Protein AF-A0A6N6KAM3-F1 (afdb_monomer_lite)

Foldseek 3Di:
DVVVVVVVVVVVVVVVVVVVVVVVPPDPPPQVQDKDFPDWDDDPQQQTKTKIWHQHQAWDFQQVDWDWDDPDPDPDSDPVIDIGGDDRDTAGHGGMDMDGQAQPDPVPVVVSNRDGNVVHPKPFDFDADPPPRHGDADPVRDGDTTD

Sequence (147 aa):
MYVIYHSILVNMQKILLFFALILFSSNLLDQCDELFFSEYVEGYANNKALEIYNPTDEAINLSGYSLARLSNGATSANPPTKVIQLPDVMLESNDVFVVVVDLTDTTQWNSQFDKPVWNGYNLIDTLFDQVSLEPLRDNDGNVIFGP

Radius of gyration: 27.56 Å; chains: 1; bounding box: 33×56×94 Å

pLDDT: mean 80.46, std 13.42, range [51.94, 98.0]

Structure (mmCIF, N/CA/C/O backbone):
data_AF-A0A6N6KAM3-F1
#
_entry.id   AF-A0A6N6KAM3-F1
#
loop_
_atom_site.group_PDB
_atom_site.id
_atom_site.type_symbol
_atom_site.label_atom_id
_atom_site.label_alt_id
_atom_site.label_comp_id
_atom_site.label_asym_id
_atom_site.label_entity_id
_atom_site.label_seq_id
_atom_site.pdbx_PDB_ins_code
_atom_site.Cartn_x
_atom_site.Cartn_y
_atom_site.Cartn_z
_atom_site.occupancy
_atom_site.B_iso_or_equiv
_atom_site.auth_seq_id
_atom_site.auth_comp_id
_atom_site.auth_asym_id
_atom_site.auth_atom_id
_atom_site.pdbx_PDB_model_num
ATOM 1 N N . MET A 1 1 ? -14.696 -10.849 68.195 1.00 69.44 1 MET A N 1
ATOM 2 C CA . MET A 1 1 ? -14.556 -9.506 67.584 1.00 69.44 1 MET A CA 1
ATOM 3 C C . MET A 1 1 ? -13.347 -9.437 66.646 1.00 69.44 1 MET A C 1
ATOM 5 O O . MET A 1 1 ? -13.558 -9.246 65.461 1.00 69.44 1 MET A O 1
ATOM 9 N N . TYR A 1 2 ? -12.116 -9.711 67.102 1.00 74.31 2 TYR A N 1
ATOM 10 C CA . TYR A 1 2 ? -10.883 -9.615 66.287 1.00 74.31 2 TYR A CA 1
ATOM 11 C C . TYR A 1 2 ? -10.858 -10.482 65.004 1.00 74.31 2 TYR A C 1
ATOM 13 O O . TYR A 1 2 ? -10.482 -10.004 63.940 1.00 74.31 2 TYR A O 1
ATOM 21 N N . VAL A 1 3 ? -11.339 -11.730 65.073 1.00 74.44 3 VAL A N 1
ATOM 22 C CA . VAL A 1 3 ? -11.394 -12.670 63.925 1.00 74.44 3 VAL A CA 1
ATOM 23 C C . VAL A 1 3 ? -12.321 -12.178 62.803 1.00 74.44 3 VAL A C 1
ATOM 25 O O . VAL A 1 3 ? -12.046 -12.374 61.618 1.00 74.44 3 VAL A O 1
ATOM 28 N N . ILE A 1 4 ? -13.403 -11.495 63.181 1.00 76.12 4 ILE A N 1
ATOM 29 C CA . ILE A 1 4 ? -14.385 -10.937 62.247 1.00 76.12 4 ILE A CA 1
ATOM 30 C C . ILE A 1 4 ? -13.780 -9.714 61.545 1.00 76.12 4 ILE A C 1
ATOM 32 O O . ILE A 1 4 ? -13.822 -9.640 60.323 1.00 76.12 4 ILE A O 1
ATOM 36 N N . TYR A 1 5 ? -13.123 -8.814 62.289 1.00 74.81 5 TYR A N 1
ATOM 37 C CA . TYR A 1 5 ? -12.406 -7.670 61.710 1.00 74.81 5 TYR A CA 1
ATOM 38 C C . TYR A 1 5 ? -11.287 -8.099 60.757 1.00 74.81 5 TYR A C 1
ATOM 40 O O . TYR A 1 5 ? -11.172 -7.542 59.670 1.00 74.81 5 TYR A O 1
ATOM 48 N N . HIS A 1 6 ? -10.507 -9.118 61.125 1.00 77.50 6 HIS A N 1
ATOM 49 C CA . HIS A 1 6 ? -9.451 -9.650 60.265 1.00 77.50 6 HIS A CA 1
ATOM 50 C C . HIS A 1 6 ? -10.012 -10.216 58.950 1.00 77.50 6 HIS A C 1
ATOM 52 O O . HIS A 1 6 ? -9.504 -9.903 57.876 1.00 77.50 6 HIS A O 1
ATOM 58 N N . SER A 1 7 ? -11.112 -10.974 59.016 1.00 73.12 7 SER A N 1
ATOM 59 C CA . SER A 1 7 ? -11.761 -11.534 57.821 1.00 73.12 7 SER A CA 1
ATOM 60 C C . SER A 1 7 ? -12.359 -10.457 56.909 1.00 73.12 7 SER A C 1
ATOM 62 O O . SER A 1 7 ? -12.256 -10.557 55.688 1.00 73.12 7 SER A O 1
ATOM 64 N N . ILE A 1 8 ? -12.946 -9.401 57.483 1.00 77.75 8 ILE A N 1
ATOM 65 C CA . ILE A 1 8 ? -13.490 -8.264 56.722 1.00 77.75 8 ILE A CA 1
ATOM 66 C C . ILE A 1 8 ? -12.365 -7.519 55.993 1.00 77.75 8 ILE A C 1
ATOM 68 O O . ILE A 1 8 ? -12.489 -7.228 54.805 1.00 77.75 8 ILE A O 1
ATOM 72 N N . LEU A 1 9 ? -11.241 -7.274 56.671 1.00 78.06 9 LEU A N 1
ATOM 73 C CA . LEU A 1 9 ? -10.110 -6.523 56.122 1.00 78.06 9 LEU A CA 1
ATOM 74 C C . LEU A 1 9 ? -9.426 -7.270 54.960 1.00 78.06 9 LEU A C 1
ATOM 76 O O . LEU A 1 9 ? -9.100 -6.666 53.938 1.00 78.06 9 LEU A O 1
ATOM 80 N N . VAL A 1 10 ? -9.300 -8.597 55.071 1.00 79.44 10 VAL A N 1
ATOM 81 C CA . VAL A 1 10 ? -8.778 -9.469 54.003 1.00 79.44 10 VAL A CA 1
ATOM 82 C C . VAL A 1 10 ? -9.716 -9.505 52.790 1.00 79.44 10 VAL A C 1
ATOM 84 O O . VAL A 1 10 ? -9.254 -9.481 51.650 1.00 79.44 10 VAL A O 1
ATOM 87 N N . ASN A 1 11 ? -11.034 -9.525 53.002 1.00 80.38 11 ASN A N 1
ATOM 88 C CA . ASN A 1 11 ? -12.002 -9.516 51.903 1.00 80.38 11 ASN A CA 1
ATOM 89 C C . ASN A 1 11 ? -12.047 -8.159 51.181 1.00 80.38 11 ASN A C 1
ATOM 91 O O . ASN A 1 11 ? -12.134 -8.128 49.955 1.00 80.38 11 ASN A O 1
ATOM 95 N N . MET A 1 12 ? -11.895 -7.046 51.905 1.00 80.69 12 MET A N 1
ATOM 96 C CA . MET A 1 12 ? -11.810 -5.705 51.314 1.00 80.69 12 MET A CA 1
ATOM 97 C C . MET A 1 12 ? -10.539 -5.511 50.470 1.00 80.69 12 MET A C 1
ATOM 99 O O . MET A 1 12 ? -10.615 -4.900 49.409 1.00 80.69 12 MET A O 1
ATOM 103 N N . GLN A 1 13 ? -9.395 -6.081 50.872 1.00 73.25 13 GLN A N 1
ATOM 104 C CA . GLN A 1 13 ? -8.177 -6.068 50.045 1.00 73.25 13 GLN A CA 1
ATOM 105 C C . GLN A 1 13 ? -8.319 -6.884 48.758 1.00 73.25 13 GLN A C 1
ATOM 107 O O . GLN A 1 13 ? -7.842 -6.458 47.711 1.00 73.25 13 GLN A O 1
ATOM 112 N N . LYS A 1 14 ? -8.994 -8.038 48.809 1.00 75.50 14 LYS A N 1
ATOM 113 C CA . LYS A 1 14 ? -9.257 -8.860 47.616 1.00 75.50 14 LYS A CA 1
ATOM 114 C C . LYS A 1 14 ? -10.176 -8.146 46.630 1.00 75.50 14 LYS A C 1
ATOM 116 O O . LYS A 1 14 ? -9.919 -8.189 45.434 1.00 75.50 14 LYS A O 1
ATOM 121 N N . ILE A 1 15 ? -11.200 -7.457 47.136 1.00 80.06 15 ILE A N 1
ATOM 122 C CA . ILE A 1 15 ? -12.106 -6.630 46.327 1.00 80.06 15 ILE A CA 1
ATOM 123 C C . ILE A 1 15 ? -11.346 -5.448 45.710 1.00 80.06 15 ILE A C 1
ATOM 125 O O . ILE A 1 15 ? -11.513 -5.177 44.526 1.00 80.06 15 ILE A O 1
ATOM 129 N N . LEU A 1 16 ? -10.457 -4.801 46.473 1.00 79.19 16 LEU A N 1
ATOM 130 C CA . LEU A 1 16 ? -9.606 -3.716 45.975 1.00 79.19 16 LEU A CA 1
ATOM 131 C C . LEU A 1 16 ? -8.638 -4.193 44.877 1.00 79.19 16 LEU A C 1
ATOM 133 O O . LEU A 1 16 ? -8.493 -3.522 43.860 1.00 79.19 16 LEU A O 1
ATOM 137 N N . LEU A 1 17 ? -8.018 -5.366 45.053 1.00 77.19 17 LEU A N 1
ATOM 138 C CA . LEU A 1 17 ? -7.136 -5.986 44.056 1.00 77.19 17 LEU A CA 1
ATOM 139 C C . LEU A 1 17 ? -7.893 -6.393 42.783 1.00 77.19 17 LEU A C 1
ATOM 141 O O . LEU A 1 17 ? -7.374 -6.205 41.687 1.00 77.19 17 LEU A O 1
ATOM 145 N N . PHE A 1 18 ? -9.130 -6.885 42.907 1.00 74.25 18 PHE A N 1
ATOM 146 C CA . PHE A 1 18 ? -9.990 -7.196 41.758 1.00 74.25 18 PHE A CA 1
ATOM 147 C C . PHE A 1 18 ? -10.398 -5.937 40.982 1.00 74.25 18 PHE A C 1
ATOM 149 O O . PHE A 1 18 ? -10.376 -5.933 39.755 1.00 74.25 18 PHE A O 1
ATOM 156 N N . PHE A 1 19 ? -10.726 -4.852 41.690 1.00 72.56 19 PHE A N 1
ATOM 157 C CA . PHE A 1 19 ? -11.092 -3.575 41.074 1.00 72.56 19 PHE A CA 1
ATOM 158 C C . PHE A 1 19 ? -9.893 -2.920 40.367 1.00 72.56 19 PHE A C 1
ATOM 160 O O . PHE A 1 19 ? -10.035 -2.396 39.268 1.00 72.56 19 PHE A O 1
ATOM 167 N N . ALA A 1 20 ? -8.691 -3.022 40.946 1.00 74.06 20 ALA A N 1
ATOM 168 C CA . ALA A 1 20 ? -7.455 -2.552 40.320 1.00 74.06 20 ALA A CA 1
ATOM 169 C C . ALA A 1 20 ? -7.103 -3.324 39.032 1.00 74.06 20 ALA A C 1
ATOM 171 O O . ALA A 1 20 ? -6.594 -2.725 38.090 1.00 74.06 20 ALA A O 1
ATOM 172 N N . LEU A 1 21 ? -7.417 -4.623 38.955 1.00 69.19 21 LEU A N 1
ATOM 173 C CA . LEU A 1 21 ? -7.179 -5.444 37.760 1.00 69.19 21 LEU A CA 1
ATOM 174 C C . LEU A 1 21 ? -8.067 -5.024 36.567 1.00 69.19 21 LEU A C 1
ATOM 176 O O . LEU A 1 21 ? -7.624 -5.050 35.420 1.00 69.19 21 LEU A O 1
ATOM 180 N N . ILE A 1 22 ? -9.304 -4.596 36.847 1.00 68.94 22 ILE A N 1
ATOM 181 C CA . ILE A 1 22 ? -10.271 -4.103 35.846 1.00 68.94 22 ILE A CA 1
ATOM 182 C C . ILE A 1 22 ? -9.882 -2.701 35.344 1.00 68.94 22 ILE A C 1
ATOM 184 O O . ILE A 1 22 ? -10.093 -2.373 34.182 1.00 68.94 22 ILE A O 1
ATOM 188 N N . LEU A 1 23 ? -9.260 -1.877 36.194 1.00 64.94 23 LEU A N 1
ATOM 189 C CA . LEU A 1 23 ? -8.794 -0.533 35.826 1.00 64.94 23 LEU A CA 1
ATOM 190 C C . LEU A 1 23 ? -7.500 -0.532 34.986 1.00 64.94 23 LEU A C 1
ATOM 192 O O . LEU A 1 23 ? -7.184 0.479 34.369 1.00 64.94 23 LEU A O 1
ATOM 196 N N . PHE A 1 24 ? -6.755 -1.644 34.942 1.00 59.81 24 PHE A N 1
ATOM 197 C CA . PHE A 1 24 ? -5.537 -1.787 34.127 1.00 59.81 24 PHE A CA 1
ATOM 198 C C . PHE A 1 24 ? -5.786 -2.336 32.712 1.00 59.81 24 PHE A C 1
ATOM 200 O O . PHE A 1 24 ? -4.865 -2.338 31.899 1.00 59.81 24 PHE A O 1
ATOM 207 N N . SER A 1 25 ? -6.998 -2.807 32.398 1.00 60.66 25 SER A N 1
ATOM 208 C CA . SER A 1 25 ? -7.302 -3.457 31.109 1.00 60.66 25 SER A CA 1
ATOM 209 C C . SER A 1 25 ? -7.698 -2.475 29.998 1.00 60.66 25 SER A C 1
ATOM 211 O O . SER A 1 25 ? -7.818 -2.875 28.845 1.00 60.66 25 SER A O 1
ATOM 213 N N . SER A 1 26 ? -7.890 -1.194 30.314 1.00 59.81 26 SER A N 1
ATOM 214 C CA . SER A 1 26 ? -8.387 -0.188 29.372 1.00 59.81 26 SER A CA 1
ATOM 215 C C . SER A 1 26 ? -7.278 0.737 28.862 1.00 59.81 26 SER A C 1
ATOM 217 O O . SER A 1 26 ? -7.298 1.920 29.173 1.00 59.81 26 SER A O 1
ATOM 219 N N . ASN A 1 27 ? -6.296 0.221 28.121 1.00 58.38 27 ASN A N 1
ATOM 220 C CA . ASN A 1 27 ? -5.383 1.051 27.313 1.00 58.38 27 ASN A CA 1
ATOM 221 C C . ASN A 1 27 ? -4.855 0.252 26.112 1.00 58.38 27 ASN A C 1
ATOM 223 O O . ASN A 1 27 ? -3.654 0.030 25.992 1.00 58.38 27 ASN A O 1
ATOM 227 N N . LEU A 1 28 ? -5.745 -0.243 25.253 1.00 56.53 28 LEU A N 1
ATOM 228 C CA . LEU A 1 28 ? -5.351 -0.945 24.028 1.00 56.53 28 LEU A CA 1
ATOM 229 C C . LEU A 1 28 ? -6.298 -0.603 22.880 1.00 56.53 28 LEU A C 1
ATOM 231 O O . LEU A 1 28 ? -6.900 -1.501 22.319 1.00 56.53 28 LEU A O 1
ATOM 235 N N . LEU A 1 29 ? -6.465 0.680 22.563 1.00 56.50 29 LEU A N 1
ATOM 236 C CA . LEU A 1 29 ? -7.049 1.104 21.287 1.00 56.50 29 LEU A CA 1
ATOM 237 C C . LEU A 1 29 ? -6.426 2.445 20.867 1.00 56.50 29 LEU A C 1
ATOM 239 O O . LEU A 1 29 ? -7.130 3.431 20.699 1.00 56.50 29 LEU A O 1
ATOM 243 N N . ASP A 1 30 ? -5.102 2.488 20.701 1.00 56.06 30 ASP A N 1
ATOM 244 C CA . ASP A 1 30 ? -4.553 3.321 19.620 1.00 56.06 30 ASP A CA 1
ATOM 245 C C . ASP A 1 30 ? -4.673 2.467 18.351 1.00 56.06 30 ASP A C 1
ATOM 247 O O . ASP A 1 30 ? -3.692 1.926 17.839 1.00 56.06 30 ASP A O 1
ATOM 251 N N . GLN A 1 31 ? -5.915 2.212 17.927 1.00 60.66 31 GLN A N 1
ATOM 252 C CA . GLN A 1 31 ? -6.156 1.582 16.642 1.00 60.66 31 GLN A CA 1
ATOM 253 C C . GLN A 1 31 ? -5.885 2.674 15.612 1.00 60.66 31 GLN A C 1
ATOM 255 O O . GLN A 1 31 ? -6.433 3.773 15.677 1.00 60.66 31 GLN A O 1
ATOM 260 N N . CYS A 1 32 ? -4.901 2.431 14.753 1.00 70.12 32 CYS A N 1
ATOM 261 C CA . CYS A 1 32 ? -4.679 3.306 13.620 1.00 70.12 32 C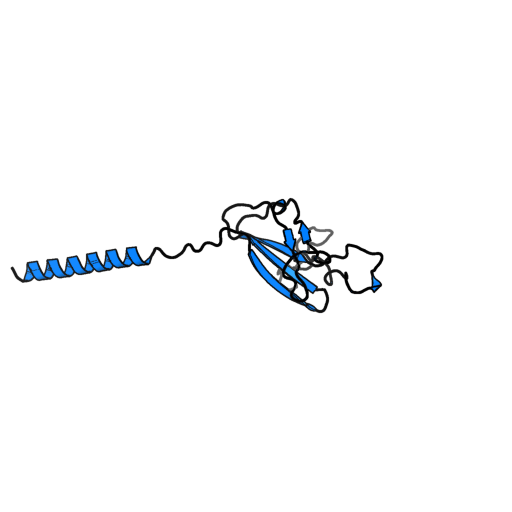YS A CA 1
ATOM 262 C C . CYS A 1 32 ? -5.924 3.142 12.745 1.00 70.12 32 CYS A C 1
ATOM 264 O O . CYS A 1 32 ? -6.104 2.083 12.163 1.00 70.12 32 CYS A O 1
ATOM 266 N N . ASP A 1 33 ? -6.817 4.129 12.740 1.00 84.38 33 ASP A N 1
ATOM 267 C CA . ASP A 1 33 ? -8.106 4.050 12.032 1.00 84.38 33 ASP A CA 1
ATOM 268 C C . ASP A 1 33 ? -8.006 4.562 10.584 1.00 84.38 33 ASP A C 1
ATOM 270 O O . ASP A 1 33 ? -9.007 4.805 9.912 1.00 84.38 33 ASP A O 1
ATOM 274 N N . GLU A 1 34 ? -6.783 4.762 10.095 1.00 90.44 34 GLU A N 1
ATOM 275 C CA . GLU A 1 34 ? -6.503 5.308 8.774 1.00 90.44 34 GLU A CA 1
ATOM 276 C C . GLU A 1 34 ? -5.453 4.462 8.052 1.00 90.44 34 GLU A C 1
ATOM 278 O O . GLU A 1 34 ? -4.619 3.799 8.673 1.00 90.44 34 GLU A O 1
ATOM 283 N N . LEU A 1 35 ? -5.482 4.515 6.717 1.00 95.12 35 LEU A N 1
ATOM 284 C CA . LEU A 1 35 ? -4.448 3.913 5.881 1.00 95.12 35 LEU A CA 1
ATOM 285 C C . LEU A 1 35 ? -3.068 4.450 6.272 1.00 95.12 35 LEU A C 1
ATOM 287 O O . LEU A 1 35 ? -2.884 5.658 6.435 1.00 95.12 35 LEU A O 1
ATOM 291 N N . PHE A 1 36 ? -2.071 3.572 6.324 1.00 94.94 36 PHE A N 1
ATOM 292 C CA . PHE A 1 36 ? -0.684 3.979 6.538 1.00 94.94 36 PHE A CA 1
ATOM 293 C C . PHE A 1 36 ? 0.283 3.177 5.671 1.00 94.94 36 PHE A C 1
ATOM 295 O O . PHE A 1 36 ? -0.069 2.146 5.099 1.00 94.94 36 PHE A O 1
ATOM 302 N N . PHE A 1 37 ? 1.519 3.668 5.570 1.00 95.56 37 PHE A N 1
ATOM 303 C CA . PHE A 1 37 ? 2.591 2.942 4.897 1.00 95.56 37 PHE A CA 1
ATOM 304 C C . PHE A 1 37 ? 3.193 1.906 5.841 1.00 95.56 37 PHE A C 1
ATOM 306 O O . PHE A 1 37 ? 3.893 2.269 6.790 1.00 95.56 37 PHE A O 1
ATOM 313 N N . SER A 1 38 ? 2.900 0.634 5.597 1.00 95.69 38 SER A N 1
ATOM 314 C CA . SER A 1 38 ? 3.389 -0.491 6.398 1.00 95.69 38 SER A CA 1
ATOM 315 C C . SER A 1 38 ? 4.804 -0.908 6.010 1.00 95.69 38 SER A C 1
ATOM 317 O O . SER A 1 38 ? 5.584 -1.285 6.884 1.00 95.69 38 SER A O 1
ATOM 319 N N . GLU A 1 39 ? 5.172 -0.772 4.733 1.00 94.06 39 GLU A N 1
ATOM 320 C CA . GLU A 1 39 ? 6.497 -1.142 4.238 1.00 94.06 39 GLU A CA 1
ATOM 321 C C . GLU A 1 39 ? 7.019 -0.192 3.152 1.00 94.06 39 GLU A C 1
ATOM 323 O O . GLU A 1 39 ? 6.279 0.351 2.326 1.00 94.06 39 GLU A O 1
ATOM 328 N N . TYR A 1 40 ? 8.343 -0.019 3.148 1.00 92.25 40 TYR A N 1
ATOM 329 C CA . TYR A 1 40 ? 9.086 0.677 2.109 1.00 92.25 40 TYR A CA 1
ATOM 330 C C . TYR A 1 40 ? 10.262 -0.181 1.641 1.00 92.25 40 TYR A C 1
ATOM 332 O O . TYR A 1 40 ? 11.210 -0.423 2.393 1.00 92.25 40 TYR A O 1
ATOM 340 N N . VAL A 1 41 ? 10.213 -0.620 0.384 1.00 89.75 41 VAL A N 1
ATOM 341 C CA . VAL A 1 41 ? 11.242 -1.479 -0.205 1.00 89.75 41 VAL A CA 1
ATOM 342 C C . VAL A 1 41 ? 12.241 -0.630 -0.976 1.00 89.75 41 VAL A C 1
ATOM 344 O O . VAL A 1 41 ? 11.894 0.018 -1.965 1.00 89.75 41 VAL A O 1
ATOM 347 N N . GLU A 1 42 ? 13.507 -0.700 -0.562 1.00 87.81 42 GLU A N 1
ATOM 348 C CA . GLU A 1 42 ? 14.634 -0.074 -1.257 1.00 87.81 42 GLU A CA 1
ATOM 349 C C . GLU A 1 42 ? 15.533 -1.100 -1.933 1.00 87.81 42 GLU A C 1
ATOM 351 O O . GLU A 1 42 ? 16.564 -1.524 -1.406 1.00 87.81 42 GLU A O 1
ATOM 356 N N . GLY A 1 43 ? 15.134 -1.501 -3.136 1.00 79.31 43 GLY A N 1
ATOM 357 C CA . GLY A 1 43 ? 15.948 -2.328 -4.009 1.00 79.31 43 GLY A CA 1
ATOM 358 C C . GLY A 1 43 ? 16.896 -1.522 -4.899 1.00 79.31 43 GLY A C 1
ATOM 359 O O . GLY A 1 43 ? 16.987 -0.291 -4.873 1.00 79.31 43 GLY A O 1
ATOM 360 N N . TYR A 1 44 ? 17.623 -2.257 -5.737 1.00 77.31 44 TYR A N 1
ATOM 361 C CA . TYR A 1 44 ? 18.540 -1.677 -6.712 1.00 77.31 44 TYR A CA 1
ATOM 362 C C . TYR A 1 44 ? 17.791 -0.909 -7.816 1.00 77.31 44 TYR A C 1
ATOM 364 O O . TYR A 1 44 ? 16.802 -1.397 -8.363 1.00 77.31 44 TYR A O 1
ATOM 372 N N . ALA A 1 45 ? 18.302 0.269 -8.189 1.00 80.38 45 ALA A N 1
ATOM 373 C CA . ALA A 1 45 ? 17.712 1.142 -9.209 1.00 80.38 45 ALA A CA 1
ATOM 374 C C . ALA A 1 45 ? 16.220 1.448 -8.941 1.00 80.38 45 ALA A C 1
ATOM 376 O O . ALA A 1 45 ? 15.898 2.032 -7.906 1.00 80.38 45 ALA A O 1
ATOM 377 N N . ASN A 1 46 ? 15.328 1.067 -9.862 1.00 76.81 46 ASN A N 1
ATOM 378 C CA . ASN A 1 46 ? 13.886 1.316 -9.789 1.00 76.81 46 ASN A CA 1
ATOM 379 C C . ASN A 1 46 ? 13.097 0.188 -9.108 1.00 76.81 46 ASN A C 1
ATOM 381 O O . ASN A 1 46 ? 11.871 0.242 -9.096 1.00 76.81 46 ASN A O 1
ATOM 385 N N . ASN A 1 47 ? 13.770 -0.807 -8.515 1.00 81.25 47 ASN A N 1
ATOM 386 C CA . ASN A 1 47 ? 13.129 -1.864 -7.727 1.00 81.25 47 ASN A CA 1
ATOM 387 C C . ASN A 1 47 ? 12.692 -1.317 -6.364 1.00 81.25 47 ASN A C 1
ATOM 389 O O . ASN A 1 47 ? 13.256 -1.667 -5.331 1.00 81.25 47 ASN A O 1
ATOM 393 N N . LYS A 1 48 ? 11.733 -0.396 -6.384 1.00 85.31 48 LYS A N 1
ATOM 394 C CA . LYS A 1 48 ? 11.196 0.274 -5.207 1.00 85.31 48 LYS A CA 1
ATOM 395 C C . LYS A 1 48 ? 9.708 0.003 -5.120 1.00 85.31 48 LYS A C 1
ATOM 397 O O . LYS A 1 48 ? 9.020 0.030 -6.145 1.00 85.31 48 LYS A O 1
ATOM 402 N N . ALA A 1 49 ? 9.237 -0.221 -3.904 1.00 89.12 49 ALA A N 1
ATOM 403 C CA . ALA A 1 49 ? 7.829 -0.430 -3.624 1.00 89.12 49 ALA A CA 1
ATOM 404 C C . ALA A 1 49 ? 7.420 0.304 -2.347 1.00 89.12 49 ALA A C 1
ATOM 406 O O . ALA A 1 49 ? 8.233 0.500 -1.441 1.00 89.12 49 ALA A O 1
ATOM 407 N N . LEU A 1 50 ? 6.155 0.697 -2.299 1.00 92.00 50 LEU A N 1
ATOM 408 C CA . LEU A 1 50 ? 5.497 1.226 -1.115 1.00 92.00 50 LEU A CA 1
ATOM 409 C C . LEU A 1 50 ? 4.264 0.369 -0.842 1.00 92.00 50 LEU A C 1
ATOM 411 O O . LEU A 1 50 ? 3.430 0.216 -1.734 1.00 92.00 50 LEU A O 1
ATOM 415 N N . GLU A 1 51 ? 4.156 -0.175 0.363 1.00 95.06 51 GLU A N 1
ATOM 416 C CA . GLU A 1 51 ? 2.975 -0.912 0.805 1.00 95.06 51 GLU A CA 1
ATOM 417 C C . GLU A 1 51 ? 2.057 0.014 1.603 1.00 95.06 51 GLU A C 1
ATOM 419 O O . GLU A 1 51 ? 2.505 0.723 2.507 1.00 95.06 51 GLU A O 1
ATOM 424 N N . ILE A 1 52 ? 0.777 0.023 1.242 1.00 96.56 52 ILE A N 1
ATOM 425 C CA . ILE A 1 52 ? -0.294 0.724 1.944 1.00 96.56 52 ILE A CA 1
ATOM 426 C C . ILE A 1 52 ? -1.146 -0.339 2.626 1.00 96.56 52 ILE A C 1
ATOM 428 O O . ILE A 1 52 ? -1.702 -1.193 1.941 1.00 96.56 52 ILE A O 1
ATOM 432 N N . TYR A 1 53 ? -1.276 -0.271 3.945 1.00 97.00 53 TYR A N 1
ATOM 433 C CA . TYR A 1 53 ? -2.094 -1.200 4.718 1.00 97.00 53 TYR A CA 1
ATOM 434 C C . TYR A 1 53 ? -3.392 -0.540 5.177 1.00 97.00 53 TYR A C 1
ATOM 436 O O . TYR A 1 53 ? -3.388 0.627 5.587 1.00 97.00 53 TYR A O 1
ATOM 444 N N . ASN A 1 54 ? -4.486 -1.302 5.132 1.00 96.88 54 ASN A N 1
ATOM 445 C CA . ASN A 1 54 ? -5.756 -0.943 5.748 1.00 96.88 54 ASN A CA 1
ATOM 446 C C . ASN A 1 54 ? -5.912 -1.630 7.120 1.00 96.88 54 ASN A C 1
ATOM 448 O O . ASN A 1 54 ? -6.352 -2.776 7.172 1.00 96.88 54 ASN A O 1
ATOM 452 N N . PRO A 1 55 ? -5.607 -0.949 8.240 1.00 95.44 55 PRO A N 1
ATOM 453 C CA . PRO A 1 55 ? -5.783 -1.506 9.588 1.00 95.44 55 PRO A CA 1
ATOM 454 C C . PRO A 1 55 ? -7.230 -1.567 10.080 1.00 95.44 55 PRO A C 1
ATOM 456 O O . PRO A 1 55 ? -7.462 -2.050 11.188 1.00 95.44 55 PRO A O 1
ATOM 459 N N . THR A 1 56 ? -8.180 -1.020 9.322 1.00 94.69 56 THR A N 1
ATOM 460 C CA . THR A 1 56 ? -9.568 -0.900 9.766 1.00 94.69 56 THR A CA 1
ATOM 461 C C . THR A 1 56 ? -10.344 -2.193 9.536 1.00 94.69 56 THR A C 1
ATOM 463 O O . THR A 1 56 ? -9.973 -3.034 8.712 1.00 94.69 56 THR A O 1
ATOM 466 N N . ASP A 1 57 ? -11.466 -2.331 10.237 1.00 94.06 57 ASP A N 1
ATOM 467 C CA . ASP A 1 57 ? -12.381 -3.471 10.102 1.00 94.06 57 ASP A CA 1
ATOM 468 C C . ASP A 1 57 ? -13.317 -3.360 8.875 1.00 94.06 57 ASP A C 1
ATOM 470 O O . ASP A 1 57 ? -14.187 -4.205 8.680 1.00 94.06 57 ASP A O 1
ATOM 474 N N . GLU A 1 58 ? -13.144 -2.338 8.028 1.00 95.19 58 GLU A N 1
ATOM 475 C CA . GLU A 1 58 ? -13.997 -2.053 6.869 1.00 95.19 58 GLU A CA 1
ATOM 476 C C . GLU A 1 58 ? -13.164 -1.790 5.605 1.00 95.19 58 GLU A C 1
ATOM 478 O O . GLU A 1 58 ? -11.994 -1.410 5.664 1.00 95.19 58 GLU A O 1
ATOM 483 N N . ALA A 1 59 ? -13.765 -1.975 4.429 1.00 96.62 59 ALA A N 1
ATOM 484 C CA . ALA A 1 59 ? -13.096 -1.686 3.163 1.00 96.62 59 ALA A CA 1
ATOM 485 C C . ALA A 1 59 ? -13.030 -0.170 2.879 1.00 96.62 59 ALA A C 1
ATOM 487 O O . ALA A 1 59 ? -14.005 0.559 3.080 1.00 96.62 59 ALA A O 1
ATOM 488 N N . ILE A 1 60 ? -11.899 0.305 2.345 1.00 96.81 60 ILE A N 1
ATOM 489 C CA . ILE A 1 60 ? -11.650 1.725 2.039 1.00 96.81 60 ILE A CA 1
ATOM 490 C C . ILE A 1 60 ? -11.457 1.919 0.532 1.00 96.81 60 ILE A C 1
ATOM 492 O O . ILE A 1 60 ? -10.647 1.238 -0.093 1.00 96.81 60 ILE A O 1
ATOM 496 N N . ASN A 1 61 ? -12.161 2.888 -0.065 1.00 97.25 61 ASN A N 1
ATOM 497 C CA . ASN A 1 61 ? -11.957 3.241 -1.473 1.00 97.25 61 ASN A CA 1
ATOM 498 C C . ASN A 1 61 ? -10.696 4.108 -1.646 1.00 97.25 61 ASN A C 1
ATOM 500 O O . ASN A 1 61 ? -10.630 5.235 -1.146 1.00 97.25 61 ASN A O 1
ATOM 504 N N . LEU A 1 62 ? -9.722 3.611 -2.412 1.00 96.81 62 LEU A N 1
ATOM 505 C CA . LEU A 1 62 ? -8.449 4.289 -2.651 1.00 96.81 62 LEU A CA 1
ATOM 506 C C . LEU A 1 62 ? -8.555 5.518 -3.568 1.00 96.81 62 LEU A C 1
ATOM 508 O O . LEU A 1 62 ? -7.671 6.368 -3.516 1.00 96.81 62 LEU A O 1
ATOM 512 N N . SER A 1 63 ? -9.634 5.696 -4.338 1.00 95.56 63 SER A N 1
ATOM 513 C CA . SER A 1 63 ? -9.810 6.874 -5.213 1.00 95.56 63 SER A CA 1
ATOM 514 C C . SER A 1 63 ? -9.890 8.205 -4.457 1.00 95.56 63 SER A C 1
ATOM 516 O O . SER A 1 63 ? -9.699 9.267 -5.051 1.00 95.56 63 SER A O 1
ATOM 518 N N . GLY A 1 64 ? -10.145 8.164 -3.144 1.00 93.00 64 GLY A N 1
ATOM 519 C CA . GLY A 1 64 ? -10.080 9.331 -2.262 1.00 93.00 64 GLY A CA 1
ATOM 520 C C . GLY A 1 64 ? -8.657 9.760 -1.881 1.00 93.00 64 GLY A C 1
ATOM 521 O O . GLY A 1 64 ? -8.492 10.791 -1.229 1.00 93.00 64 GLY A O 1
ATOM 522 N N . TYR A 1 65 ? -7.635 8.994 -2.272 1.00 94.75 65 TYR A N 1
ATOM 523 C CA . TYR A 1 65 ? -6.256 9.144 -1.814 1.00 94.75 65 TYR A CA 1
ATOM 524 C C . TYR A 1 65 ? -5.284 9.410 -2.970 1.00 94.75 65 TYR A C 1
ATOM 526 O O . TYR A 1 65 ? -5.494 9.040 -4.126 1.00 94.75 65 TYR A O 1
ATOM 534 N N . SER A 1 66 ? -4.158 10.045 -2.640 1.00 92.31 66 SER A N 1
ATOM 535 C CA . SER A 1 66 ? -3.074 10.295 -3.590 1.00 92.31 66 SER A CA 1
ATOM 536 C C . SER A 1 66 ? -1.710 10.149 -2.926 1.00 92.31 66 SER A C 1
ATOM 538 O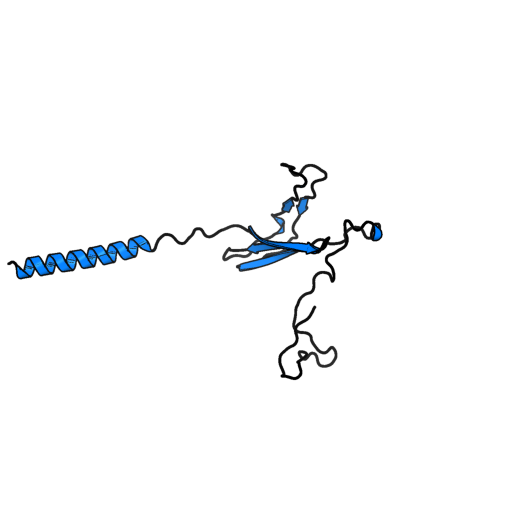 O . SER A 1 66 ? -1.545 10.424 -1.738 1.00 92.31 66 SER A O 1
ATOM 540 N N . LEU A 1 67 ? -0.716 9.737 -3.711 1.00 89.88 67 LEU A N 1
ATOM 541 C CA . LEU A 1 67 ? 0.675 9.643 -3.288 1.00 89.88 67 LEU A CA 1
ATOM 542 C C . LEU A 1 67 ? 1.456 10.846 -3.803 1.00 89.88 67 LEU A C 1
ATOM 544 O O . LEU A 1 67 ? 1.566 11.057 -5.011 1.00 89.88 67 LEU A O 1
ATOM 548 N N . ALA A 1 68 ? 2.038 11.620 -2.890 1.00 87.38 68 ALA A N 1
ATOM 549 C CA . ALA A 1 68 ? 2.892 12.754 -3.219 1.00 87.38 68 ALA A CA 1
ATOM 550 C C . ALA A 1 68 ? 4.360 12.430 -2.919 1.00 87.38 68 ALA A C 1
ATOM 552 O O . ALA A 1 68 ? 4.753 12.292 -1.761 1.00 87.38 68 ALA A O 1
ATOM 553 N N . ARG A 1 69 ? 5.203 12.358 -3.959 1.00 82.94 69 ARG A N 1
ATOM 554 C CA . ARG A 1 69 ? 6.643 12.113 -3.784 1.00 82.94 69 ARG A CA 1
ATOM 555 C C . ARG A 1 69 ? 7.438 13.412 -3.714 1.00 82.94 69 ARG A C 1
ATOM 557 O O . ARG A 1 69 ? 7.846 13.944 -4.745 1.00 82.94 69 ARG A O 1
ATOM 564 N N . LEU A 1 70 ? 7.738 13.871 -2.505 1.00 82.69 70 LEU A N 1
ATOM 565 C CA . LEU A 1 70 ? 8.640 15.002 -2.278 1.00 82.69 70 LEU A CA 1
ATOM 566 C C . LEU A 1 70 ? 10.100 14.575 -2.499 1.00 82.69 70 LEU A C 1
ATOM 568 O O . LEU A 1 70 ? 10.512 13.493 -2.095 1.00 82.69 70 LEU A O 1
ATOM 572 N N . SER A 1 71 ? 10.897 15.395 -3.183 1.00 78.44 71 SER A N 1
ATOM 573 C CA . SER A 1 71 ? 12.298 15.081 -3.509 1.00 78.44 71 SER A CA 1
ATOM 574 C C . SER A 1 71 ? 13.222 16.216 -3.078 1.00 78.44 71 SER A C 1
ATOM 576 O O . SER A 1 71 ? 12.828 17.378 -3.109 1.00 78.44 71 SER A O 1
ATOM 578 N N . ASN A 1 72 ? 14.458 15.885 -2.692 1.00 82.56 72 ASN A N 1
ATOM 579 C CA . ASN A 1 72 ? 15.521 16.854 -2.382 1.00 82.56 72 ASN A CA 1
ATOM 580 C C . ASN A 1 72 ? 15.131 17.918 -1.338 1.00 82.56 72 ASN A C 1
ATOM 582 O O . ASN A 1 72 ? 15.432 19.098 -1.502 1.00 82.56 72 ASN A O 1
ATOM 586 N N . GLY A 1 73 ? 14.437 17.509 -0.272 1.00 81.75 73 GLY A N 1
ATOM 587 C CA . GLY A 1 73 ? 14.018 18.422 0.796 1.00 81.75 73 GLY A CA 1
ATOM 588 C C . GLY A 1 73 ? 12.843 19.334 0.429 1.00 81.75 73 GLY A C 1
ATOM 589 O O . GLY A 1 73 ? 12.596 20.314 1.129 1.00 81.75 73 GLY A O 1
ATOM 590 N N . ALA A 1 74 ? 12.112 19.034 -0.650 1.00 82.19 74 ALA A N 1
ATOM 591 C CA . ALA A 1 74 ? 10.862 19.718 -0.951 1.00 82.19 74 ALA A CA 1
ATOM 592 C C . ALA A 1 74 ? 9.857 19.552 0.201 1.00 82.19 74 ALA A C 1
ATOM 594 O O . ALA A 1 74 ? 9.697 18.467 0.751 1.00 82.19 74 ALA A O 1
ATOM 595 N N . THR A 1 75 ? 9.156 20.633 0.532 1.00 83.44 75 THR A N 1
ATOM 596 C CA . THR A 1 75 ? 8.127 20.682 1.588 1.00 83.44 75 THR A CA 1
ATOM 597 C C . THR A 1 75 ? 6.712 20.830 1.033 1.00 83.44 75 THR A C 1
ATOM 599 O O . THR A 1 75 ? 5.748 20.920 1.784 1.00 83.44 75 THR A O 1
ATOM 602 N N . SER A 1 76 ? 6.576 20.882 -0.292 1.00 79.38 76 SER A N 1
ATOM 603 C CA . SER A 1 76 ? 5.296 20.995 -0.984 1.00 79.38 76 SER A CA 1
ATOM 604 C C . SER A 1 76 ? 5.339 20.219 -2.289 1.00 79.38 76 SER A C 1
ATOM 606 O O . SER A 1 76 ? 6.387 20.129 -2.933 1.00 79.38 76 SER A O 1
ATOM 608 N N . ALA A 1 77 ? 4.186 19.690 -2.691 1.00 71.50 77 ALA A N 1
ATOM 609 C CA . ALA A 1 77 ? 4.033 18.945 -3.9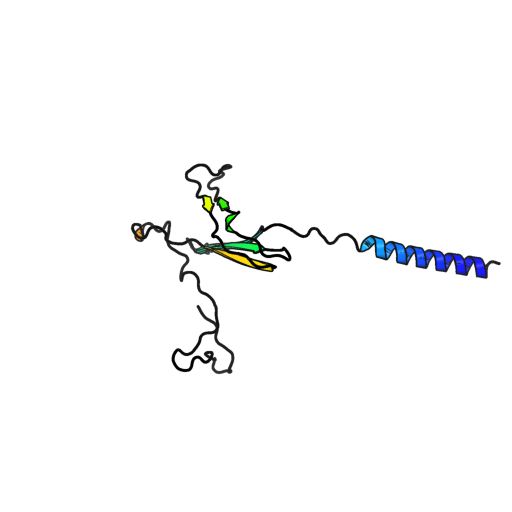29 1.00 71.50 77 ALA A CA 1
ATOM 610 C C . ALA A 1 77 ? 3.892 19.869 -5.153 1.00 71.50 77 ALA A C 1
ATOM 612 O O . ALA A 1 77 ? 2.955 19.753 -5.936 1.00 71.50 77 ALA A O 1
ATOM 613 N N . ASN A 1 78 ? 4.818 20.817 -5.310 1.00 63.12 78 ASN A N 1
ATOM 614 C CA . ASN A 1 78 ? 4.868 21.690 -6.481 1.00 63.12 78 ASN A CA 1
ATOM 615 C C . ASN A 1 78 ? 5.606 20.996 -7.634 1.00 63.12 78 ASN A C 1
ATOM 617 O O . ASN A 1 78 ? 6.564 20.267 -7.368 1.00 63.12 78 ASN A O 1
ATOM 621 N N . PRO A 1 79 ? 5.234 21.222 -8.907 1.00 52.38 79 PRO A N 1
ATOM 622 C CA . PRO A 1 79 ? 5.980 20.696 -10.050 1.00 52.38 79 PRO A CA 1
ATOM 623 C C . PRO A 1 79 ? 7.490 20.946 -9.876 1.00 52.38 79 PRO A C 1
ATOM 625 O O . PRO A 1 79 ? 7.872 22.067 -9.533 1.00 52.38 79 PRO A O 1
ATOM 628 N N . PRO A 1 80 ? 8.358 19.933 -10.055 1.00 54.28 80 PRO A N 1
ATOM 629 C CA . PRO A 1 80 ? 8.125 18.654 -10.735 1.00 54.28 80 PRO A CA 1
ATOM 630 C C . PRO A 1 80 ? 7.663 17.496 -9.824 1.00 54.28 80 PRO A C 1
ATOM 632 O O . PRO A 1 80 ? 7.775 16.336 -10.215 1.00 54.28 80 PRO A O 1
ATOM 635 N N . THR A 1 81 ? 7.180 17.768 -8.606 1.00 59.00 81 THR A N 1
ATOM 636 C CA . THR A 1 81 ? 6.690 16.727 -7.685 1.00 59.00 81 THR A CA 1
ATOM 637 C C . THR A 1 81 ? 5.578 15.909 -8.345 1.00 59.00 81 THR A C 1
ATOM 639 O O . THR A 1 81 ? 4.564 16.457 -8.776 1.00 59.00 81 THR A O 1
ATOM 642 N N . LYS A 1 82 ? 5.772 14.589 -8.426 1.00 70.62 82 LYS A N 1
ATOM 643 C CA . LYS A 1 82 ? 4.804 13.656 -9.007 1.00 70.62 82 LYS A CA 1
ATOM 644 C C . LYS A 1 82 ? 3.770 13.313 -7.932 1.00 70.62 82 LYS A C 1
ATOM 646 O O . LYS A 1 82 ? 4.074 12.553 -7.013 1.00 70.62 82 LYS A O 1
ATOM 651 N N . VAL A 1 83 ? 2.589 13.922 -8.022 1.00 83.94 83 VAL A N 1
ATOM 652 C CA . VAL A 1 83 ? 1.393 13.457 -7.307 1.00 83.94 83 VAL A CA 1
ATOM 653 C C . VAL A 1 83 ? 0.721 12.406 -8.181 1.00 83.94 83 VAL A C 1
ATOM 655 O O . VAL A 1 83 ? 0.467 12.658 -9.359 1.00 83.94 83 VAL A O 1
ATOM 658 N N . ILE A 1 84 ? 0.476 11.228 -7.623 1.00 84.88 84 ILE A N 1
ATOM 659 C CA . ILE A 1 84 ? -0.157 10.098 -8.304 1.00 84.88 84 ILE A CA 1
ATOM 660 C C . ILE A 1 84 ? -1.501 9.855 -7.626 1.00 84.88 84 ILE A C 1
ATOM 662 O O . ILE A 1 84 ? -1.544 9.631 -6.418 1.00 84.88 84 ILE A O 1
ATOM 666 N N . GLN A 1 85 ? -2.586 9.923 -8.395 1.00 90.31 85 GLN A N 1
ATOM 667 C CA . GLN A 1 85 ? -3.905 9.523 -7.907 1.00 90.31 85 GLN A CA 1
ATOM 668 C C . GLN A 1 85 ? -3.954 8.003 -7.785 1.00 90.31 85 GLN A C 1
ATOM 670 O O . GLN A 1 85 ? -3.518 7.306 -8.707 1.00 90.31 85 GLN A O 1
ATOM 675 N N . LEU A 1 86 ? -4.450 7.503 -6.655 1.00 92.31 86 LEU A N 1
ATOM 676 C CA . LEU A 1 86 ? -4.690 6.075 -6.489 1.00 92.31 86 LEU A CA 1
ATOM 677 C C . LEU A 1 86 ? -5.963 5.658 -7.254 1.00 92.31 86 LEU A C 1
ATOM 679 O O . LEU A 1 86 ? -6.819 6.501 -7.539 1.00 92.31 86 LEU A O 1
ATOM 683 N N . PRO A 1 87 ? -6.062 4.386 -7.677 1.00 92.38 87 PRO A N 1
ATOM 684 C CA . PRO A 1 87 ? -7.169 3.926 -8.508 1.00 92.38 87 PRO A CA 1
ATOM 685 C C . PRO A 1 87 ? -8.481 3.807 -7.718 1.00 92.38 87 PRO A C 1
ATOM 687 O O . PRO A 1 87 ? -8.484 3.742 -6.492 1.00 92.38 87 PRO A O 1
ATOM 690 N N . ASP A 1 88 ? -9.601 3.721 -8.438 1.00 96.12 88 ASP A N 1
ATOM 691 C CA . ASP A 1 88 ? -10.915 3.378 -7.877 1.00 96.12 88 ASP A CA 1
ATOM 692 C C . ASP A 1 88 ? -10.983 1.878 -7.565 1.00 96.12 88 ASP A C 1
ATOM 694 O O . ASP A 1 88 ? -11.471 1.067 -8.351 1.00 96.12 88 ASP A O 1
ATOM 698 N N . VAL A 1 89 ? -10.373 1.516 -6.438 1.00 94.12 89 VAL A N 1
ATOM 699 C CA . VAL A 1 89 ? -10.270 0.156 -5.905 1.00 94.12 89 VAL A CA 1
ATOM 700 C C . VAL A 1 89 ? -10.661 0.194 -4.432 1.00 94.12 89 VAL A C 1
ATOM 702 O O . VAL A 1 89 ? -10.221 1.077 -3.695 1.00 94.12 89 VAL A O 1
ATOM 705 N N . MET A 1 90 ? -11.476 -0.769 -4.004 1.00 96.94 90 MET A N 1
ATOM 706 C CA . MET A 1 90 ? -11.741 -1.020 -2.588 1.00 96.94 90 MET A CA 1
ATOM 707 C C . MET A 1 90 ? -10.595 -1.859 -2.026 1.00 96.94 90 MET A C 1
ATOM 709 O O . MET A 1 90 ? -10.376 -2.978 -2.485 1.00 96.94 90 MET A O 1
ATOM 713 N N . LEU A 1 91 ? -9.851 -1.306 -1.071 1.00 97.25 91 LEU A N 1
ATOM 714 C CA . LEU A 1 91 ? -8.882 -2.052 -0.281 1.00 97.25 91 LEU A CA 1
ATOM 715 C C . LEU A 1 91 ? -9.616 -2.666 0.909 1.00 97.25 91 LEU A C 1
ATOM 717 O O . LEU A 1 91 ? -10.123 -1.933 1.762 1.00 97.25 91 LEU A O 1
ATOM 721 N N . GLU A 1 92 ? -9.709 -3.992 0.935 1.00 98.00 92 GLU A N 1
ATOM 722 C CA . GLU A 1 92 ? -10.450 -4.723 1.961 1.00 98.00 92 GLU A CA 1
ATOM 723 C C . GLU A 1 92 ? -9.848 -4.529 3.360 1.00 98.00 92 GLU A C 1
ATOM 725 O O . GLU A 1 92 ? -8.732 -4.030 3.536 1.00 98.00 92 GLU A O 1
ATOM 730 N N . SER A 1 93 ? -10.627 -4.889 4.378 1.00 96.00 93 SER A N 1
ATOM 731 C CA . SER A 1 93 ? -10.179 -4.848 5.770 1.00 96.00 93 SER A CA 1
ATOM 732 C C . SER A 1 93 ? -8.944 -5.728 5.977 1.00 96.00 93 SER A C 1
ATOM 734 O O . SER A 1 93 ? -8.924 -6.883 5.548 1.00 96.00 93 SER A O 1
ATOM 736 N N . ASN A 1 94 ? -7.941 -5.199 6.686 1.00 94.44 94 ASN A N 1
ATOM 737 C CA . ASN A 1 94 ? -6.682 -5.884 6.991 1.00 94.44 94 ASN A CA 1
ATOM 738 C C . ASN A 1 94 ? -5.899 -6.354 5.746 1.00 94.44 94 ASN A C 1
ATOM 740 O O . ASN A 1 94 ? -5.105 -7.292 5.836 1.00 94.44 94 ASN A O 1
ATOM 744 N N . ASP A 1 95 ? -6.110 -5.704 4.599 1.00 97.19 95 ASP A N 1
ATOM 745 C CA . ASP A 1 95 ? -5.435 -6.008 3.335 1.00 97.19 95 ASP A CA 1
ATOM 746 C C . ASP A 1 95 ? -4.395 -4.933 2.958 1.00 97.19 95 ASP A C 1
ATOM 748 O O . ASP A 1 95 ? -4.326 -3.851 3.560 1.00 97.19 95 ASP A O 1
ATOM 752 N N . VAL A 1 96 ? -3.566 -5.238 1.955 1.00 96.38 96 VAL A N 1
ATOM 753 C CA . VAL A 1 96 ? -2.463 -4.395 1.478 1.00 96.38 96 VAL A CA 1
ATOM 754 C C . VAL A 1 96 ? -2.604 -4.008 0.006 1.00 96.38 96 VAL A C 1
ATOM 756 O O . VAL A 1 96 ? -3.021 -4.788 -0.846 1.00 96.38 96 VAL A O 1
ATOM 759 N N . PHE A 1 97 ? -2.180 -2.789 -0.321 1.00 95.44 97 PHE A N 1
ATOM 760 C CA . PHE A 1 97 ? -2.020 -2.316 -1.691 1.00 95.44 97 PHE A CA 1
ATOM 761 C C . PHE A 1 97 ? -0.567 -1.907 -1.935 1.00 95.44 97 PHE A C 1
ATOM 763 O O . PHE A 1 97 ? -0.049 -0.993 -1.291 1.00 95.44 97 PHE A O 1
ATOM 770 N N . VAL A 1 98 ? 0.095 -2.568 -2.885 1.00 93.00 98 VAL A N 1
ATOM 771 C CA . VAL A 1 98 ? 1.508 -2.323 -3.199 1.00 93.00 98 VAL A CA 1
ATOM 772 C C . VAL A 1 98 ? 1.629 -1.437 -4.430 1.00 93.00 98 VAL A C 1
ATOM 774 O O . VAL A 1 98 ? 1.101 -1.750 -5.494 1.00 93.00 98 VAL A O 1
ATOM 777 N N . VAL A 1 99 ? 2.377 -0.344 -4.297 1.00 89.94 99 VAL A N 1
ATOM 778 C CA . VAL A 1 99 ? 2.686 0.586 -5.385 1.00 89.94 99 VAL A CA 1
ATOM 779 C C . VAL A 1 99 ? 4.135 0.426 -5.806 1.00 89.94 99 VAL A C 1
ATOM 781 O O . VAL A 1 99 ? 5.046 0.572 -4.994 1.00 89.94 99 VAL A O 1
ATOM 784 N N . VAL A 1 100 ? 4.350 0.203 -7.100 1.00 86.75 100 VAL A N 1
ATOM 785 C CA . VAL A 1 100 ? 5.679 0.090 -7.713 1.00 86.75 100 VAL A CA 1
ATOM 786 C C . VAL A 1 100 ? 5.885 1.116 -8.825 1.00 86.75 100 VAL A C 1
ATOM 788 O O . VAL A 1 100 ? 4.937 1.718 -9.333 1.00 86.75 100 VAL A O 1
ATOM 791 N N . VAL A 1 101 ? 7.143 1.320 -9.221 1.00 78.19 101 VAL A N 1
ATOM 792 C CA . VAL A 1 101 ? 7.475 2.126 -10.404 1.00 78.19 101 VAL A CA 1
ATOM 793 C C . VAL A 1 101 ? 7.130 1.344 -11.672 1.00 78.19 101 VAL A C 1
ATOM 795 O O . VAL A 1 101 ? 7.652 0.249 -11.889 1.00 78.19 101 VAL A O 1
ATOM 798 N N . ASP A 1 102 ? 6.295 1.940 -12.522 1.00 72.50 102 ASP A N 1
ATOM 799 C CA . ASP A 1 102 ? 5.950 1.423 -13.848 1.00 72.50 102 ASP A CA 1
ATOM 800 C C . ASP A 1 102 ? 6.449 2.353 -14.971 1.00 72.50 102 ASP A C 1
ATOM 802 O O . ASP A 1 102 ? 6.591 3.568 -14.784 1.00 72.50 102 ASP A O 1
ATOM 806 N N . LEU A 1 103 ? 6.707 1.773 -16.147 1.00 67.88 103 LEU A N 1
ATOM 807 C CA . LEU A 1 103 ? 7.134 2.478 -17.353 1.00 67.88 103 LEU A CA 1
ATOM 808 C C . LEU A 1 103 ? 5.919 3.071 -18.069 1.00 67.88 103 LEU A C 1
ATOM 810 O O . LEU A 1 103 ? 5.282 2.422 -18.895 1.00 67.88 103 LEU A O 1
ATOM 814 N N . THR A 1 104 ? 5.633 4.343 -17.809 1.00 62.44 104 THR A N 1
ATOM 815 C CA . THR A 1 104 ? 4.516 5.038 -18.470 1.00 62.44 104 THR A CA 1
ATOM 816 C C . THR A 1 104 ? 4.879 5.635 -19.833 1.00 62.44 104 THR A C 1
ATOM 818 O O . THR A 1 104 ? 3.985 5.962 -20.608 1.00 62.44 104 THR A O 1
ATOM 821 N N . ASP A 1 105 ? 6.173 5.797 -20.137 1.00 65.62 105 ASP A N 1
ATOM 822 C CA . ASP A 1 105 ? 6.665 6.360 -21.401 1.00 65.62 105 ASP A CA 1
ATOM 823 C C . ASP A 1 105 ? 7.699 5.436 -22.063 1.00 65.62 105 ASP A C 1
ATOM 825 O O . ASP A 1 105 ? 8.903 5.485 -21.800 1.00 65.62 105 ASP A O 1
ATOM 829 N N . THR A 1 106 ? 7.227 4.597 -22.984 1.00 65.62 106 THR A N 1
ATOM 830 C CA . THR A 1 106 ? 8.072 3.650 -23.723 1.00 65.62 106 THR A CA 1
ATOM 831 C C . THR A 1 106 ? 9.017 4.328 -24.717 1.00 65.62 106 THR A C 1
ATOM 833 O O . THR A 1 106 ? 9.941 3.682 -25.212 1.00 65.62 106 THR A O 1
ATOM 836 N N . THR A 1 107 ? 8.826 5.618 -25.026 1.00 70.12 107 THR A N 1
ATOM 837 C CA . THR A 1 107 ? 9.709 6.352 -25.950 1.00 70.12 107 THR A CA 1
ATOM 838 C C . THR A 1 107 ? 11.089 6.612 -25.343 1.00 70.12 107 THR A C 1
ATOM 840 O O . THR A 1 107 ? 12.064 6.800 -26.071 1.00 70.12 107 THR A O 1
ATOM 843 N N . GLN A 1 108 ? 11.194 6.528 -24.013 1.00 63.47 108 GLN A N 1
ATOM 844 C CA . GLN A 1 108 ? 12.419 6.738 -23.248 1.00 63.47 108 GLN A CA 1
ATOM 845 C C . GLN A 1 108 ? 12.982 5.454 -22.627 1.00 63.47 108 GLN A C 1
ATOM 847 O O . GLN A 1 108 ? 13.659 5.505 -21.604 1.00 63.47 108 GLN A O 1
ATOM 852 N N . TRP A 1 109 ? 12.789 4.295 -23.264 1.00 60.62 109 TRP A N 1
ATOM 853 C CA . TRP A 1 109 ? 13.310 3.000 -22.789 1.00 60.62 109 TRP A CA 1
ATOM 854 C C . TRP A 1 109 ? 14.799 3.022 -22.371 1.00 60.62 109 TRP A C 1
ATOM 856 O O . TRP A 1 109 ? 15.212 2.382 -21.400 1.00 60.62 109 TRP A O 1
ATOM 866 N N . ASN A 1 110 ? 15.619 3.808 -23.075 1.00 64.94 110 ASN A N 1
ATOM 867 C CA . ASN A 1 110 ? 17.056 3.920 -22.815 1.00 64.94 110 ASN A CA 1
ATOM 868 C C . ASN A 1 110 ? 17.429 4.938 -21.722 1.00 64.94 110 ASN A C 1
ATOM 870 O O . ASN A 1 110 ? 18.600 4.998 -21.350 1.00 64.94 110 ASN A O 1
ATOM 874 N N . SER A 1 111 ? 16.483 5.732 -21.203 1.00 66.50 111 SER A N 1
ATOM 875 C CA . SER A 1 111 ? 16.771 6.810 -20.242 1.00 66.50 111 SER A CA 1
ATOM 876 C C . SER A 1 111 ? 17.119 6.295 -18.844 1.00 66.50 111 SER A C 1
ATOM 878 O O . SER A 1 111 ? 17.700 7.028 -18.055 1.00 66.50 111 SER A O 1
ATOM 880 N N . GLN A 1 112 ? 16.801 5.029 -18.542 1.00 61.50 112 GLN A N 1
ATOM 881 C CA . GLN A 1 112 ? 16.964 4.383 -17.230 1.00 61.50 112 GLN A CA 1
ATOM 882 C C . GLN A 1 112 ? 16.136 4.997 -16.087 1.00 61.50 112 GLN A C 1
ATOM 884 O O . GLN A 1 112 ? 16.028 4.358 -15.046 1.00 61.50 112 GLN A O 1
ATOM 889 N N . PHE A 1 113 ? 15.522 6.169 -16.277 1.00 59.56 113 PHE A N 1
ATOM 890 C CA . PHE A 1 113 ? 14.752 6.865 -15.245 1.00 59.56 113 PHE A CA 1
ATOM 891 C C . PHE A 1 113 ? 13.414 6.181 -14.939 1.00 59.56 113 PHE A C 1
ATOM 893 O O . PHE A 1 113 ? 13.063 6.062 -13.771 1.00 59.56 113 PHE A O 1
ATOM 900 N N . ASP A 1 114 ? 12.738 5.632 -15.953 1.00 62.72 114 ASP A N 1
ATOM 901 C CA . ASP A 1 114 ? 11.411 5.008 -15.812 1.00 62.72 114 ASP A CA 1
ATOM 902 C C . ASP A 1 114 ? 11.427 3.500 -16.106 1.00 62.72 114 ASP A C 1
ATOM 904 O O . ASP A 1 114 ? 10.424 2.925 -16.516 1.00 62.72 114 ASP A O 1
ATOM 908 N N . LYS A 1 115 ? 12.569 2.822 -15.920 1.00 67.12 115 LYS A N 1
ATOM 909 C CA . LYS A 1 115 ? 12.581 1.356 -16.040 1.00 67.12 115 LYS A CA 1
ATOM 910 C C . LYS A 1 115 ? 11.617 0.757 -15.009 1.00 67.12 115 LYS A C 1
ATOM 912 O O . LYS A 1 115 ? 11.715 1.151 -13.844 1.00 67.12 115 LYS A O 1
ATOM 917 N N . PRO A 1 116 ? 10.726 -0.165 -15.409 1.00 68.44 116 PRO A N 1
ATOM 918 C CA . PRO A 1 116 ? 9.813 -0.796 -14.470 1.00 68.44 116 PRO A CA 1
ATOM 919 C C . PRO A 1 116 ? 10.614 -1.655 -13.485 1.00 68.44 116 PRO A C 1
ATOM 921 O O . PRO A 1 116 ? 11.782 -1.979 -13.743 1.00 68.44 116 PRO A O 1
ATOM 924 N N . VAL A 1 117 ? 9.990 -2.040 -12.370 1.00 71.81 117 VAL A N 1
ATOM 925 C CA . VAL A 1 117 ? 10.574 -3.033 -11.455 1.00 71.81 117 VAL A CA 1
ATOM 926 C C . VAL A 1 117 ? 10.996 -4.273 -12.248 1.00 71.81 117 VAL A C 1
ATOM 928 O O . VAL A 1 117 ? 10.273 -4.743 -13.129 1.00 71.81 117 VAL A O 1
ATOM 931 N N . TRP A 1 118 ? 12.199 -4.779 -11.976 1.00 59.53 118 TRP A N 1
ATOM 932 C CA . TRP A 1 118 ? 12.749 -5.961 -12.632 1.00 59.53 118 TRP A CA 1
ATOM 933 C C . TRP A 1 118 ? 11.768 -7.131 -12.442 1.00 59.53 118 TRP A C 1
ATOM 935 O O . TRP A 1 118 ? 11.461 -7.493 -11.312 1.00 59.53 118 TRP A O 1
ATOM 945 N N . ASN A 1 119 ? 11.300 -7.713 -13.554 1.00 56.06 119 ASN A N 1
ATOM 946 C CA . ASN A 1 119 ? 10.241 -8.733 -13.652 1.00 56.06 119 ASN A CA 1
ATOM 947 C C . ASN A 1 119 ? 8.784 -8.253 -13.428 1.00 56.06 119 ASN A C 1
ATOM 949 O O . ASN A 1 119 ? 7.896 -9.092 -13.440 1.00 56.06 119 ASN A O 1
ATOM 953 N N . GLY A 1 120 ? 8.489 -6.958 -13.279 1.00 59.31 120 GLY A N 1
ATOM 954 C CA . GLY A 1 120 ? 7.109 -6.457 -13.116 1.00 59.31 120 GLY A CA 1
ATOM 955 C C . GLY A 1 120 ? 6.413 -6.896 -11.812 1.00 59.31 120 GLY A C 1
ATOM 956 O O . GLY A 1 120 ? 7.070 -7.346 -10.872 1.00 59.31 120 GLY A O 1
ATOM 957 N N . TYR A 1 121 ? 5.079 -6.749 -11.747 1.00 51.94 121 TYR A N 1
ATOM 958 C CA . TYR A 1 121 ? 4.246 -7.381 -10.710 1.00 51.94 121 TYR A CA 1
ATOM 959 C C . TYR A 1 121 ? 4.287 -8.898 -10.918 1.00 51.94 121 TYR A C 1
ATOM 961 O O . TYR A 1 121 ? 3.600 -9.418 -11.793 1.00 51.94 121 TYR A O 1
ATOM 969 N N . ASN A 1 122 ? 5.097 -9.605 -10.137 1.00 53.41 122 ASN A N 1
ATOM 970 C CA . ASN A 1 122 ? 5.046 -11.061 -10.099 1.00 53.41 122 ASN A CA 1
ATOM 971 C C . ASN A 1 122 ? 4.048 -11.445 -9.013 1.00 53.41 122 ASN A C 1
ATOM 973 O O . ASN A 1 122 ? 4.345 -11.299 -7.826 1.00 53.41 122 ASN A O 1
ATOM 977 N N . LEU A 1 123 ? 2.855 -11.876 -9.418 1.00 54.19 123 LEU A N 1
ATOM 978 C CA . LEU A 1 123 ? 1.936 -12.546 -8.508 1.00 54.19 123 LEU A CA 1
ATOM 979 C C . LEU A 1 123 ? 2.564 -13.897 -8.191 1.00 54.19 123 LEU A C 1
ATOM 981 O O . LEU A 1 123 ? 2.569 -14.783 -9.034 1.00 54.19 123 LEU A O 1
ATOM 985 N N . ILE A 1 124 ? 3.134 -14.032 -6.993 1.00 68.56 124 ILE A N 1
ATOM 986 C CA . ILE A 1 124 ? 3.594 -15.335 -6.524 1.00 68.56 124 ILE A CA 1
ATOM 987 C C . ILE A 1 124 ? 2.351 -16.157 -6.199 1.00 68.56 124 ILE A C 1
ATOM 989 O O . ILE A 1 124 ? 1.790 -16.041 -5.112 1.00 68.56 124 ILE A O 1
ATOM 993 N N . ASP A 1 125 ? 1.912 -16.953 -7.164 1.00 81.62 125 ASP A N 1
ATOM 994 C CA . ASP A 1 125 ? 0.756 -17.830 -7.032 1.00 81.62 125 ASP A CA 1
ATOM 995 C C . ASP A 1 125 ? 1.165 -19.282 -7.308 1.00 81.62 125 ASP A C 1
ATOM 997 O O . ASP A 1 125 ? 2.289 -19.599 -7.718 1.00 81.62 125 ASP 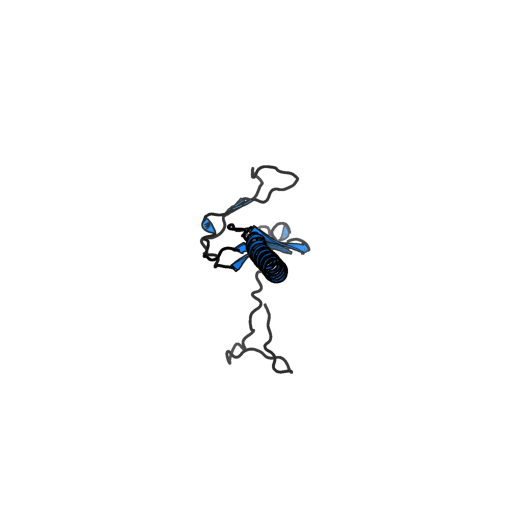A O 1
ATOM 1001 N N . THR A 1 126 ? 0.244 -20.191 -7.017 1.00 89.44 126 THR A N 1
ATOM 1002 C CA . THR A 1 126 ? 0.343 -21.594 -7.379 1.00 89.44 126 THR A CA 1
ATOM 1003 C C . THR A 1 126 ? 0.527 -21.698 -8.885 1.00 89.44 126 THR A C 1
ATOM 1005 O O . THR A 1 126 ? -0.325 -21.271 -9.662 1.00 89.44 126 THR A O 1
ATOM 1008 N N . LEU A 1 127 ? 1.632 -22.301 -9.311 1.00 87.88 127 LEU A N 1
ATOM 1009 C CA . LEU A 1 127 ? 1.828 -22.570 -10.725 1.00 87.88 127 LEU A CA 1
ATOM 1010 C C . LEU A 1 127 ? 0.965 -23.765 -11.122 1.00 87.88 127 LEU A C 1
ATOM 1012 O O . LEU A 1 127 ? 1.009 -24.802 -10.465 1.00 87.88 127 LEU A O 1
ATOM 1016 N N . PHE A 1 128 ? 0.211 -23.639 -12.209 1.00 90.69 128 PHE A N 1
ATOM 1017 C CA . PHE A 1 128 ? -0.616 -24.719 -12.743 1.00 90.69 128 PHE A CA 1
ATOM 1018 C C . PHE A 1 128 ? -0.013 -25.271 -14.034 1.00 90.69 128 PHE A C 1
ATOM 1020 O O . PHE A 1 128 ? 0.496 -24.521 -14.871 1.00 90.69 128 PHE A O 1
ATOM 1027 N N . ASP A 1 129 ? -0.098 -26.587 -14.222 1.00 89.38 129 ASP A N 1
ATOM 1028 C CA . ASP A 1 129 ? 0.180 -27.186 -15.523 1.00 89.38 129 ASP A CA 1
ATOM 1029 C C . ASP A 1 129 ? -0.860 -26.706 -16.546 1.00 89.38 129 ASP A C 1
ATOM 1031 O O . ASP A 1 129 ? -2.068 -26.810 -16.330 1.00 89.38 129 ASP A O 1
ATOM 1035 N N . GLN A 1 130 ? -0.394 -26.202 -17.689 1.00 88.75 130 GLN A N 1
ATOM 1036 C CA . GLN A 1 13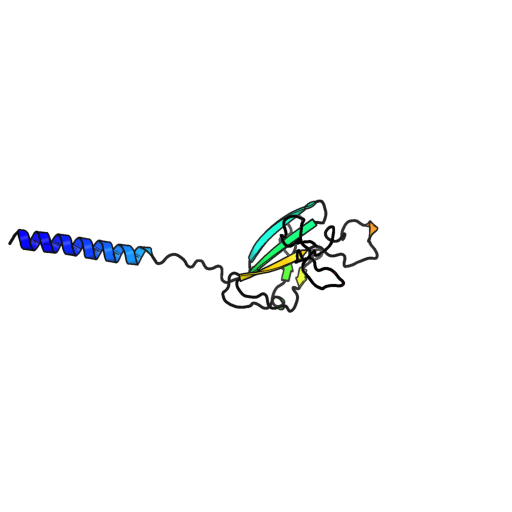0 ? -1.259 -25.551 -18.680 1.00 88.75 130 GLN A CA 1
ATOM 1037 C C . GLN A 1 130 ? -2.263 -26.502 -19.347 1.00 88.75 130 GLN A C 1
ATOM 1039 O O . GLN A 1 130 ? -3.202 -26.038 -19.993 1.00 88.75 130 GLN A O 1
ATOM 1044 N N . VAL A 1 131 ? -2.064 -27.818 -19.232 1.00 90.88 131 VAL A N 1
ATOM 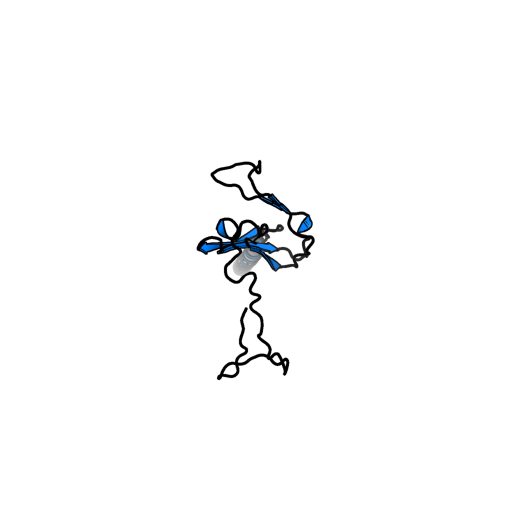1045 C CA . VAL A 1 131 ? -2.920 -28.827 -19.866 1.00 90.88 131 VAL A CA 1
ATOM 1046 C C . VAL A 1 131 ? -3.875 -29.455 -18.858 1.00 90.88 131 VAL A C 1
ATOM 1048 O O . VAL A 1 131 ? -5.072 -29.546 -19.122 1.00 90.88 131 VAL A O 1
ATOM 1051 N N . SER A 1 132 ? -3.356 -29.905 -17.718 1.00 90.75 132 SER A N 1
ATOM 1052 C CA . SER A 1 132 ? -4.145 -30.590 -16.690 1.00 90.75 132 SER A CA 1
ATOM 1053 C C . SER A 1 132 ? -4.843 -29.644 -15.718 1.00 90.75 132 SER A C 1
ATOM 1055 O O . SER A 1 132 ? -5.789 -30.074 -15.067 1.00 90.75 132 SER A O 1
ATOM 1057 N N . LEU A 1 133 ? -4.424 -28.373 -15.650 1.00 88.31 133 LEU A N 1
ATOM 1058 C CA . LEU A 1 133 ? -4.901 -27.380 -14.679 1.00 88.31 133 LEU A CA 1
ATOM 1059 C C . LEU A 1 133 ? -4.686 -27.800 -13.217 1.00 88.31 133 LEU A C 1
ATOM 1061 O O . LEU A 1 133 ? -5.324 -27.264 -12.314 1.00 88.31 133 LEU A O 1
ATOM 1065 N N . GLU A 1 134 ? -3.775 -28.740 -12.975 1.00 94.38 134 GLU A N 1
ATOM 1066 C CA . GLU A 1 134 ? -3.384 -29.160 -11.635 1.00 94.38 134 GLU A CA 1
ATOM 1067 C C . GLU A 1 134 ? -2.182 -28.340 -11.140 1.00 94.38 134 GLU A C 1
ATOM 1069 O O . GLU A 1 134 ? -1.330 -27.953 -11.952 1.00 94.38 134 GLU A O 1
ATOM 1074 N N . PRO A 1 135 ? -2.068 -28.089 -9.822 1.00 95.00 135 PRO A N 1
ATOM 1075 C CA . PRO A 1 135 ? -0.893 -27.450 -9.243 1.00 95.00 135 PRO A CA 1
ATOM 1076 C C . PRO A 1 135 ? 0.387 -28.218 -9.579 1.00 95.00 135 PRO A C 1
ATOM 1078 O O . PRO A 1 135 ? 0.478 -29.428 -9.343 1.00 95.00 135 PRO A O 1
ATOM 1081 N N . LEU A 1 136 ? 1.400 -27.507 -10.070 1.00 93.25 136 LEU A N 1
ATOM 1082 C CA . LEU A 1 136 ? 2.746 -28.039 -10.213 1.00 93.25 136 LEU A CA 1
ATOM 1083 C C . LEU A 1 136 ? 3.285 -28.398 -8.831 1.00 93.25 136 LEU A C 1
ATOM 1085 O O . LEU A 1 136 ? 3.132 -27.644 -7.866 1.00 93.25 136 LEU A O 1
ATOM 1089 N N . ARG A 1 137 ? 3.915 -29.569 -8.740 1.00 94.12 137 ARG A N 1
ATOM 1090 C CA . ARG A 1 137 ? 4.487 -30.089 -7.500 1.00 94.12 137 ARG A CA 1
ATOM 1091 C C . ARG A 1 137 ? 5.966 -30.397 -7.663 1.00 94.12 137 ARG A C 1
ATOM 1093 O O . ARG A 1 137 ? 6.399 -30.787 -8.746 1.00 94.12 137 ARG A O 1
ATOM 1100 N N . ASP A 1 138 ? 6.726 -30.212 -6.590 1.00 92.69 138 ASP A N 1
ATOM 1101 C CA . ASP A 1 138 ? 8.124 -30.628 -6.524 1.00 92.69 138 ASP A CA 1
ATOM 1102 C C . ASP A 1 138 ? 8.249 -32.158 -6.377 1.00 92.69 138 ASP A C 1
ATOM 1104 O O . ASP A 1 138 ? 7.257 -32.892 -6.310 1.00 92.69 138 ASP A O 1
ATOM 1108 N N . ASN A 1 139 ? 9.486 -32.656 -6.326 1.00 94.38 139 ASN A N 1
ATOM 1109 C CA . ASN A 1 139 ? 9.757 -34.089 -6.166 1.00 94.38 139 ASN A CA 1
ATOM 1110 C C . ASN A 1 139 ? 9.282 -34.657 -4.815 1.00 94.38 139 ASN A C 1
ATOM 1112 O O . ASN A 1 139 ? 9.160 -35.875 -4.687 1.00 94.38 139 ASN A O 1
ATOM 1116 N N . ASP A 1 140 ? 9.008 -33.793 -3.838 1.00 94.31 140 ASP A N 1
ATOM 1117 C CA . ASP A 1 140 ? 8.523 -34.150 -2.508 1.00 94.31 140 ASP A CA 1
ATOM 1118 C C . ASP A 1 140 ? 6.985 -34.039 -2.410 1.00 94.31 140 ASP A C 1
ATOM 1120 O O . ASP A 1 140 ? 6.389 -34.395 -1.392 1.00 94.31 140 ASP A O 1
ATOM 1124 N N . GLY A 1 141 ? 6.319 -33.604 -3.489 1.00 91.50 141 GLY A N 1
ATOM 1125 C CA . GLY A 1 141 ? 4.868 -33.466 -3.594 1.00 91.50 141 GLY A CA 1
ATOM 1126 C C . GLY A 1 141 ? 4.309 -32.129 -3.094 1.00 91.50 141 GLY A C 1
ATOM 1127 O O . GLY A 1 141 ? 3.081 -31.969 -3.078 1.00 91.50 141 GLY A O 1
ATOM 1128 N N . ASN A 1 142 ? 5.154 -31.168 -2.712 1.00 91.50 142 ASN A N 1
ATOM 1129 C CA . ASN A 1 142 ? 4.721 -29.833 -2.296 1.00 91.50 142 ASN A CA 1
ATOM 1130 C C . ASN A 1 142 ? 4.328 -28.994 -3.509 1.00 91.50 142 ASN A C 1
ATOM 1132 O O . ASN A 1 142 ? 4.912 -29.135 -4.579 1.00 91.50 142 ASN A O 1
ATOM 1136 N N . VAL A 1 143 ? 3.353 -28.103 -3.334 1.00 92.56 143 VAL A N 1
ATOM 1137 C CA . VAL A 1 143 ? 2.936 -27.167 -4.385 1.00 92.56 143 VAL A CA 1
ATOM 1138 C C . VAL A 1 143 ? 4.047 -26.149 -4.647 1.00 92.56 143 VAL A C 1
ATOM 1140 O O . VAL A 1 143 ? 4.614 -25.589 -3.710 1.00 92.56 143 VAL A O 1
ATOM 1143 N N . ILE A 1 144 ? 4.348 -25.923 -5.925 1.00 89.00 144 ILE A N 1
ATOM 1144 C CA . ILE A 1 144 ? 5.332 -24.939 -6.372 1.00 89.00 144 ILE A CA 1
ATOM 1145 C C . ILE A 1 144 ? 4.640 -23.588 -6.555 1.00 89.00 144 ILE A C 1
ATOM 1147 O O . ILE A 1 144 ? 3.640 -23.478 -7.267 1.00 89.00 144 ILE A O 1
ATOM 1151 N N . PHE A 1 145 ? 5.231 -22.560 -5.953 1.00 84.94 145 PHE A N 1
ATOM 1152 C CA . PHE A 1 145 ? 4.840 -21.167 -6.132 1.00 84.94 145 PHE A CA 1
ATOM 1153 C C . PHE A 1 145 ? 5.861 -20.454 -7.010 1.00 84.94 145 PHE A C 1
ATOM 1155 O O . PHE A 1 145 ? 7.066 -20.712 -6.912 1.00 84.94 145 PHE A O 1
ATOM 1162 N N . GLY A 1 146 ? 5.391 -19.552 -7.859 1.00 75.50 146 GLY A N 1
ATOM 1163 C CA . GLY A 1 146 ? 6.258 -18.790 -8.742 1.00 75.50 146 GLY A CA 1
ATOM 1164 C C . GLY A 1 146 ? 5.576 -17.545 -9.296 1.00 75.50 146 GLY A C 1
ATOM 1165 O O . GLY A 1 146 ? 4.387 -17.364 -9.055 1.00 75.50 146 GLY A O 1
ATOM 1166 N N . PRO A 1 147 ? 6.357 -16.686 -9.971 1.00 64.38 147 PRO A N 1
ATOM 1167 C CA . PRO A 1 147 ? 5.858 -15.491 -10.644 1.00 64.38 147 PRO A CA 1
ATOM 1168 C C . PRO A 1 147 ? 4.845 -15.787 -11.755 1.00 64.38 147 PRO A C 1
ATOM 1170 O O . PRO A 1 147 ? 4.930 -16.887 -12.354 1.00 64.38 147 PRO A O 1
#

Secondary structure (DSSP, 8-state):
-HHHHHHHHHHHHHHHHHHHHHHTS--------S-EEEEEEE-STT-EEEEEE--SSS-EEGGG-EEEE--TT--S--TT-EEEEPPS-EE-TT-EEEEE-----GGGGGGSTTPPPTT-S---EE-B-TTT-PBPB-TTSPBPEE-